Protein AF-A0A956VVX0-F1 (afdb_monomer_lite)

Secondary structure (DSSP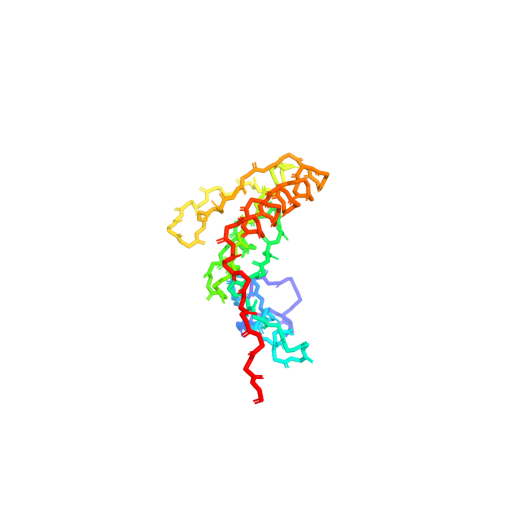, 8-state):
---SSGGG-S--TTSTT--HHHHHHHHHHT--GGG-EEEESSHHHHHHHHHHT-EEEEE-SS--------SSS--SEEESSHHHHHHHHHHHHHHHHTTS-------

Foldseek 3Di:
DPDPPPVPPDDDLCDFLRQVVVVVCCVVVVDDLLLAEQEEAELSSQLNSVVSNHQYEHAPQVPYPDCPDDPSSDHNYYHNDPVVVVVVSVVVCVVVVVVDDPPPDDD

pLDDT: mean 89.85, std 14.18, range [39.09, 98.62]

Radius of gyration: 16.4 Å; chains: 1; bounding box: 49×26×46 Å

Sequence (107 aa):
PEGDVAEFAIECDCRKPGDGMLRRAAADLGIDLSEAWMVGDILDDVEAGNRAGCRTILIDNDNETEWRLSTLRWPTVVVRNLESAARAIVDDIVTHSARRPRSRSVA

Structure (mmCIF, N/CA/C/O backbone):
data_AF-A0A956VVX0-F1
#
_entry.id   AF-A0A956VVX0-F1
#
loop_
_atom_site.group_PDB
_atom_site.id
_atom_site.type_symbol
_atom_site.label_atom_id
_atom_site.label_alt_id
_atom_site.label_comp_id
_atom_site.label_asym_id
_atom_site.label_entity_id
_atom_site.label_seq_id
_atom_site.pdbx_PDB_ins_code
_atom_site.Cartn_x
_atom_site.Cartn_y
_atom_site.Cartn_z
_atom_site.occupancy
_atom_site.B_iso_or_equiv
_atom_site.auth_seq_id
_atom_site.auth_comp_id
_atom_site.auth_asym_id
_atom_site.auth_atom_id
_atom_site.pdbx_PDB_model_num
ATOM 1 N N . PRO A 1 1 ? -0.177 -2.339 -20.042 1.00 67.38 1 PRO A N 1
ATOM 2 C CA . PRO A 1 1 ? 0.254 -2.451 -21.453 1.00 67.38 1 PRO A CA 1
ATOM 3 C C . PRO A 1 1 ? 1.756 -2.733 -21.650 1.00 67.38 1 PRO A C 1
ATOM 5 O O . PRO A 1 1 ? 2.103 -3.390 -22.614 1.00 67.38 1 PRO A O 1
ATOM 8 N N . GLU A 1 2 ? 2.654 -2.296 -20.762 1.00 77.06 2 GLU A N 1
ATOM 9 C CA . GLU A 1 2 ? 4.116 -2.437 -20.945 1.00 77.06 2 GLU A CA 1
ATOM 10 C C . GLU A 1 2 ? 4.670 -3.765 -20.380 1.00 77.06 2 GLU A C 1
ATOM 12 O O . GLU A 1 2 ? 5.579 -3.781 -19.560 1.00 77.06 2 GLU A O 1
ATOM 17 N N . GLY A 1 3 ? 4.055 -4.901 -20.724 1.00 80.31 3 GLY A N 1
ATOM 18 C CA . GLY A 1 3 ? 4.543 -6.226 -20.310 1.00 80.31 3 GLY A CA 1
ATOM 19 C C . GLY A 1 3 ? 5.427 -6.881 -21.373 1.00 80.31 3 GLY A C 1
ATOM 20 O O . GLY A 1 3 ? 5.192 -6.684 -22.560 1.00 80.31 3 GLY A O 1
ATOM 21 N N . ASP A 1 4 ? 6.379 -7.722 -20.961 1.00 87.88 4 ASP A N 1
ATOM 22 C CA . ASP A 1 4 ? 7.274 -8.435 -21.895 1.00 87.88 4 ASP A CA 1
ATOM 23 C C . ASP A 1 4 ? 6.559 -9.528 -22.706 1.00 87.88 4 ASP A C 1
ATOM 25 O O . ASP A 1 4 ? 6.957 -9.876 -23.817 1.00 87.88 4 ASP A O 1
ATOM 29 N N . VAL A 1 5 ? 5.481 -10.086 -22.150 1.00 90.50 5 VAL A N 1
ATOM 30 C CA . VAL A 1 5 ? 4.667 -11.109 -22.811 1.00 90.50 5 VAL A CA 1
ATOM 31 C C . VAL A 1 5 ? 3.524 -10.421 -23.548 1.00 90.50 5 VAL A C 1
ATOM 33 O O . VAL A 1 5 ? 2.564 -9.979 -22.918 1.00 90.50 5 VAL A O 1
ATOM 36 N N . ALA A 1 6 ? 3.621 -10.354 -24.879 1.00 87.62 6 ALA A N 1
ATOM 37 C CA . ALA A 1 6 ? 2.697 -9.609 -25.743 1.00 87.62 6 ALA A CA 1
ATOM 38 C C . ALA A 1 6 ? 1.210 -9.939 -25.506 1.00 87.62 6 ALA A C 1
ATOM 40 O O . ALA A 1 6 ? 0.369 -9.047 -25.540 1.00 87.62 6 ALA A O 1
ATOM 41 N N . GLU A 1 7 ? 0.888 -11.199 -25.204 1.00 89.69 7 GLU A N 1
ATOM 42 C CA . GLU A 1 7 ? -0.479 -11.641 -24.895 1.00 89.69 7 GLU A CA 1
ATOM 43 C C . GLU A 1 7 ? -1.068 -10.951 -23.649 1.00 89.69 7 GLU A C 1
ATOM 45 O O . GLU A 1 7 ? -2.263 -10.668 -23.599 1.00 89.69 7 GLU A O 1
ATOM 50 N N . PHE A 1 8 ? -0.231 -10.623 -22.661 1.00 85.06 8 PHE A N 1
ATOM 51 C CA . PHE A 1 8 ? -0.638 -9.963 -21.414 1.00 85.06 8 PHE A CA 1
ATOM 52 C C . PHE A 1 8 ? -0.306 -8.462 -21.393 1.00 85.06 8 PHE A C 1
ATOM 54 O O . PHE A 1 8 ? -0.620 -7.761 -20.427 1.00 85.06 8 PHE A O 1
ATOM 61 N N . ALA A 1 9 ? 0.301 -7.945 -22.462 1.00 86.94 9 ALA A N 1
ATOM 62 C CA . ALA A 1 9 ? 0.702 -6.553 -22.645 1.00 86.94 9 ALA A CA 1
ATOM 63 C C . ALA A 1 9 ? -0.473 -5.658 -23.090 1.00 86.94 9 ALA A C 1
ATOM 65 O O . ALA A 1 9 ? -0.329 -4.758 -23.912 1.00 86.94 9 ALA A O 1
ATOM 66 N N . ILE A 1 10 ? -1.659 -5.891 -22.533 1.00 88.56 10 ILE A N 1
ATOM 67 C CA . ILE A 1 10 ? -2.880 -5.159 -22.875 1.00 88.56 10 ILE A CA 1
ATOM 68 C C . ILE A 1 10 ? -3.157 -4.031 -21.878 1.00 88.56 10 ILE A C 1
ATOM 70 O O . ILE A 1 10 ? -2.604 -3.978 -20.770 1.00 88.56 10 ILE A O 1
ATOM 74 N N . GLU A 1 11 ? -3.995 -3.087 -22.288 1.00 85.94 11 GLU A N 1
ATOM 75 C CA . GLU A 1 11 ? -4.585 -2.111 -21.379 1.00 85.94 11 GLU A CA 1
ATOM 76 C C . GLU A 1 11 ? -5.741 -2.775 -20.621 1.00 85.94 11 GLU A C 1
ATOM 78 O O . GLU A 1 11 ? -6.587 -3.445 -21.211 1.00 85.94 11 GLU A O 1
ATOM 83 N N . CYS A 1 12 ? -5.723 -2.664 -19.296 1.00 87.88 12 CYS A N 1
ATOM 84 C CA . CYS A 1 12 ? -6.731 -3.251 -18.424 1.00 87.88 12 CYS A CA 1
ATOM 85 C C . CYS A 1 12 ? -6.826 -2.432 -17.143 1.00 87.88 12 CYS A C 1
ATOM 87 O O . CYS A 1 12 ? -5.809 -2.203 -16.487 1.00 87.88 12 CYS A O 1
ATOM 89 N N . ASP A 1 13 ? -8.048 -2.133 -16.709 1.00 88.62 13 ASP A N 1
ATOM 90 C CA . ASP A 1 13 ? -8.314 -1.460 -15.427 1.00 88.62 13 ASP A CA 1
ATOM 91 C C . ASP A 1 13 ? -7.919 -2.316 -14.213 1.00 88.62 13 ASP A C 1
ATOM 93 O O . ASP A 1 13 ? -7.896 -1.861 -13.072 1.00 88.62 13 ASP A O 1
ATOM 97 N N . CYS A 1 14 ? -7.631 -3.596 -14.450 1.00 86.50 14 CYS A N 1
ATOM 98 C CA . CYS A 1 14 ? -7.249 -4.568 -13.443 1.00 86.50 14 CYS A CA 1
ATOM 99 C C . CYS A 1 14 ? -5.805 -4.447 -12.959 1.00 86.50 14 CYS A C 1
ATOM 101 O O . CYS A 1 14 ? -5.490 -4.970 -11.890 1.00 86.50 14 CYS A O 1
ATOM 103 N N . ARG A 1 15 ? -4.919 -3.825 -13.739 1.00 90.75 15 ARG A N 1
ATOM 104 C CA . ARG A 1 15 ? -3.514 -3.677 -13.366 1.00 90.75 15 ARG A CA 1
ATOM 105 C C . ARG A 1 15 ? -3.297 -2.269 -12.838 1.00 90.75 15 ARG A C 1
ATOM 107 O O . ARG A 1 15 ? -3.738 -1.304 -13.456 1.00 90.75 15 ARG A O 1
ATOM 114 N N . LYS A 1 16 ? -2.582 -2.166 -11.717 1.00 93.75 16 LYS A N 1
ATOM 115 C CA . LYS A 1 16 ? -2.124 -0.883 -11.175 1.00 93.75 16 LYS A CA 1
ATOM 116 C C . LYS A 1 16 ? -1.449 -0.057 -12.289 1.00 93.75 16 LYS A C 1
ATOM 118 O O . LYS A 1 16 ? -0.750 -0.658 -13.111 1.00 93.75 16 LYS A O 1
ATOM 123 N N . PRO A 1 17 ? -1.687 1.263 -12.355 1.00 94.88 17 PRO A N 1
ATOM 124 C CA . PRO A 1 17 ? -2.381 2.091 -11.360 1.00 94.88 17 PRO A CA 1
ATOM 125 C C . PRO A 1 17 ? -3.925 2.026 -11.394 1.00 94.88 17 PRO A C 1
ATOM 127 O O . PRO A 1 17 ? -4.577 2.748 -10.644 1.00 94.88 17 PRO A O 1
ATOM 130 N N . GLY A 1 18 ? -4.535 1.183 -12.235 1.00 95.75 18 GLY A N 1
ATOM 131 C CA . GLY A 1 18 ? -5.978 0.923 -12.209 1.00 95.75 18 GLY A CA 1
ATOM 132 C C . GLY A 1 18 ? -6.445 0.241 -10.915 1.00 95.75 18 GLY A C 1
ATOM 133 O O . GLY A 1 18 ? -5.716 -0.542 -10.303 1.00 95.75 18 GLY A O 1
ATOM 134 N N . ASP A 1 19 ? -7.680 0.526 -10.501 1.00 97.50 19 ASP A N 1
ATOM 135 C CA . ASP A 1 19 ? -8.284 0.068 -9.243 1.00 97.50 19 ASP A CA 1
ATOM 136 C C . ASP A 1 19 ? -9.271 -1.104 -9.417 1.00 97.50 19 ASP A C 1
ATOM 138 O O . ASP A 1 19 ? -9.899 -1.559 -8.455 1.00 97.50 19 ASP A O 1
ATOM 142 N N . GLY A 1 20 ? -9.399 -1.650 -10.630 1.00 97.19 20 GLY A N 1
ATOM 143 C CA . GLY A 1 20 ? -10.389 -2.674 -10.962 1.00 97.19 20 GLY A CA 1
ATOM 144 C C . GLY A 1 20 ? -10.219 -3.987 -10.190 1.00 97.19 20 GLY A C 1
ATOM 145 O O . GLY A 1 20 ? -11.194 -4.707 -9.974 1.00 97.19 20 GLY A O 1
ATOM 146 N N . MET A 1 21 ? -9.005 -4.331 -9.742 1.00 96.69 21 MET A N 1
ATOM 147 C CA . MET A 1 21 ? -8.796 -5.471 -8.830 1.00 96.69 21 MET A CA 1
ATOM 148 C C . MET A 1 21 ? -9.310 -5.190 -7.412 1.00 96.69 21 MET A C 1
ATOM 150 O O . MET A 1 21 ? -9.932 -6.067 -6.819 1.00 96.69 21 MET A O 1
ATOM 154 N N . LEU A 1 22 ? -9.121 -3.973 -6.894 1.00 97.75 22 LEU A N 1
ATOM 155 C CA . LEU A 1 22 ? -9.593 -3.588 -5.559 1.00 97.75 22 LEU A 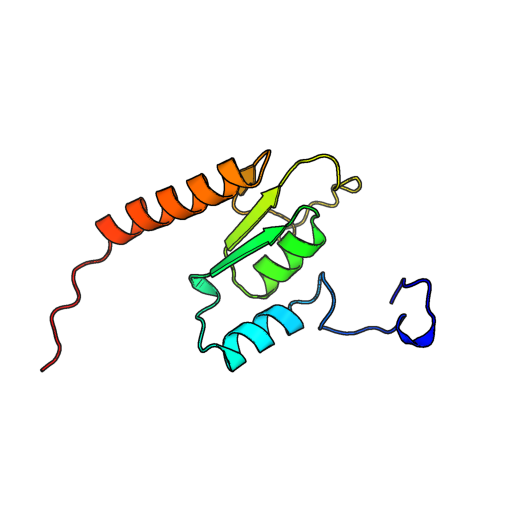CA 1
ATOM 156 C C . LEU A 1 22 ? -11.123 -3.542 -5.507 1.00 97.75 22 LEU A C 1
ATOM 158 O O . LEU A 1 22 ? -11.728 -4.084 -4.585 1.00 97.75 22 LEU A O 1
ATOM 162 N N . ARG A 1 23 ? -11.762 -2.976 -6.539 1.00 97.81 23 ARG A N 1
ATOM 163 C CA . ARG A 1 23 ? -13.231 -2.941 -6.651 1.00 97.81 23 ARG A CA 1
ATOM 164 C C . ARG A 1 23 ? -13.852 -4.332 -6.733 1.00 97.81 23 ARG A C 1
ATOM 166 O O . ARG A 1 23 ? -14.894 -4.564 -6.127 1.00 97.81 23 ARG A O 1
ATOM 173 N N . ARG A 1 24 ? -13.214 -5.259 -7.454 1.00 97.75 24 ARG A N 1
ATOM 174 C CA . ARG A 1 24 ? -13.662 -6.659 -7.510 1.00 97.75 24 ARG A CA 1
ATOM 175 C C . ARG A 1 24 ? -13.531 -7.344 -6.157 1.00 97.75 24 ARG A C 1
ATOM 177 O O . ARG A 1 24 ? -14.515 -7.892 -5.683 1.00 97.75 24 ARG A O 1
ATOM 184 N N . ALA A 1 25 ? -12.385 -7.209 -5.487 1.00 96.62 25 ALA A N 1
ATOM 185 C CA . ALA A 1 25 ? -12.210 -7.743 -4.137 1.00 96.62 25 ALA A CA 1
ATOM 186 C C . ALA A 1 25 ? -13.258 -7.189 -3.153 1.00 96.62 25 ALA A C 1
ATOM 188 O O . ALA A 1 25 ? -13.793 -7.936 -2.339 1.00 96.62 25 ALA A O 1
ATOM 189 N N . ALA A 1 26 ? -13.597 -5.901 -3.259 1.00 97.81 26 ALA A N 1
ATOM 190 C CA . ALA A 1 26 ? -14.644 -5.290 -2.449 1.00 97.81 26 ALA A CA 1
ATOM 191 C C . ALA A 1 26 ? -16.028 -5.903 -2.693 1.00 97.81 26 ALA A C 1
ATOM 193 O O . ALA A 1 26 ? -16.739 -6.196 -1.734 1.00 97.81 26 ALA A O 1
ATOM 194 N N . ALA A 1 27 ? -16.390 -6.132 -3.958 1.00 97.88 27 ALA A N 1
ATOM 195 C CA . ALA A 1 27 ? -17.651 -6.768 -4.324 1.00 97.88 27 ALA A CA 1
ATOM 196 C C . ALA A 1 27 ? -17.712 -8.235 -3.868 1.00 97.88 27 ALA A C 1
ATOM 198 O O . ALA A 1 27 ? -18.707 -8.648 -3.276 1.00 97.88 27 ALA A O 1
ATOM 199 N N . ASP A 1 28 ? -16.639 -8.995 -4.092 1.00 98.06 28 ASP A N 1
ATOM 200 C CA . ASP A 1 28 ? -16.578 -10.428 -3.789 1.00 98.06 28 ASP A CA 1
ATOM 201 C C . ASP A 1 28 ? -16.585 -10.705 -2.277 1.00 98.06 28 ASP A C 1
ATOM 203 O O . ASP A 1 28 ? -17.122 -11.718 -1.829 1.00 98.06 28 ASP A O 1
ATOM 207 N N . LEU A 1 29 ? -15.995 -9.806 -1.481 1.00 97.38 29 LEU A N 1
ATOM 208 C CA . LEU A 1 29 ? -15.824 -9.974 -0.034 1.00 97.38 29 LEU A CA 1
ATOM 209 C C . LEU A 1 29 ? -16.765 -9.099 0.808 1.00 97.38 29 LEU A C 1
ATOM 211 O O . LEU A 1 29 ? -16.753 -9.206 2.034 1.00 97.38 29 LEU A O 1
ATOM 215 N N . GLY A 1 30 ? -17.565 -8.228 0.185 1.00 96.94 30 GLY A N 1
ATOM 216 C CA . GLY A 1 30 ? -18.445 -7.288 0.889 1.00 96.94 30 GLY A CA 1
ATOM 217 C C . GLY A 1 30 ? -17.686 -6.249 1.726 1.00 96.94 30 GLY A C 1
ATOM 218 O O . GLY A 1 30 ? -18.118 -5.918 2.829 1.00 96.94 30 GLY A O 1
ATOM 219 N N . ILE A 1 31 ? -16.540 -5.768 1.233 1.00 95.88 31 ILE A N 1
ATOM 220 C CA . ILE A 1 31 ? -15.663 -4.822 1.943 1.00 95.88 31 ILE A CA 1
ATOM 221 C C . ILE A 1 31 ? -16.019 -3.380 1.569 1.00 95.88 31 ILE A C 1
ATOM 223 O O . ILE A 1 31 ? -16.154 -3.049 0.392 1.00 95.88 31 ILE A O 1
ATOM 227 N N . ASP A 1 32 ? -16.086 -2.498 2.566 1.00 96.69 32 ASP A N 1
ATOM 228 C CA . ASP A 1 32 ? -16.080 -1.051 2.348 1.00 96.69 32 ASP A CA 1
ATOM 229 C C . ASP A 1 32 ? -14.638 -0.562 2.137 1.00 96.69 32 ASP A C 1
ATOM 231 O O . ASP A 1 32 ? -13.827 -0.558 3.066 1.00 96.69 32 ASP A O 1
ATOM 235 N N . LEU A 1 33 ? -14.309 -0.162 0.905 1.00 97.25 33 LEU A N 1
ATOM 236 C CA . LEU A 1 33 ? -12.968 0.309 0.548 1.00 97.25 33 LEU A CA 1
ATOM 237 C C . LEU A 1 33 ? -12.576 1.600 1.278 1.00 97.25 33 LEU A C 1
ATOM 239 O O . LEU A 1 33 ? -11.388 1.807 1.501 1.00 97.25 33 LEU A O 1
ATOM 243 N N . SER A 1 34 ? -13.539 2.426 1.707 1.00 95.56 34 SER A N 1
ATOM 244 C CA . SER A 1 34 ? -13.246 3.657 2.457 1.00 95.56 34 SER A CA 1
ATOM 245 C C . SER A 1 34 ? -12.651 3.381 3.841 1.00 95.56 34 SER A C 1
ATOM 247 O O . SER A 1 34 ? -11.848 4.165 4.349 1.00 95.56 34 SER A O 1
ATOM 249 N N . GLU A 1 35 ? -12.956 2.214 4.412 1.00 94.50 35 GLU A N 1
ATOM 250 C CA . GLU A 1 35 ? -12.387 1.748 5.677 1.00 94.50 35 GLU A CA 1
ATOM 251 C C . GLU A 1 35 ? -11.147 0.855 5.453 1.00 94.50 35 GLU A C 1
ATOM 253 O O . GLU A 1 35 ? -10.475 0.476 6.417 1.00 94.50 35 GLU A O 1
ATOM 258 N N . ALA A 1 36 ? -10.796 0.540 4.200 1.00 96.50 36 ALA A N 1
ATOM 259 C CA . ALA A 1 36 ? -9.684 -0.337 3.846 1.00 96.50 36 ALA A CA 1
ATOM 260 C C . ALA A 1 36 ? -8.348 0.410 3.675 1.00 96.50 36 ALA A C 1
ATOM 262 O O . ALA A 1 36 ? -8.282 1.631 3.503 1.00 96.50 36 ALA A O 1
ATOM 263 N N . TRP A 1 37 ? -7.264 -0.369 3.704 1.00 98.06 37 TRP A N 1
ATOM 264 C CA . TRP A 1 37 ? -5.902 0.090 3.449 1.00 98.06 37 TRP A CA 1
ATOM 265 C C . TRP A 1 37 ? -5.321 -0.628 2.232 1.00 98.06 37 TRP A C 1
ATOM 267 O O . TRP A 1 37 ? -5.342 -1.856 2.160 1.00 98.06 37 TRP A O 1
ATOM 277 N N . MET A 1 38 ? -4.760 0.140 1.304 1.00 98.25 38 MET A N 1
ATOM 278 C CA . MET A 1 38 ? -3.881 -0.348 0.250 1.00 98.25 38 MET A CA 1
ATOM 279 C C . MET A 1 38 ? -2.435 -0.176 0.713 1.00 98.25 38 MET A C 1
ATOM 281 O O . MET A 1 38 ? -2.000 0.939 0.999 1.00 98.25 38 MET A O 1
ATOM 285 N N . VAL A 1 39 ? -1.695 -1.278 0.801 1.00 98.44 39 VAL A N 1
ATOM 286 C CA . VAL A 1 39 ? -0.280 -1.284 1.189 1.00 98.44 39 VAL A CA 1
ATOM 287 C C . VAL A 1 39 ? 0.530 -1.736 -0.015 1.00 98.44 39 VAL A C 1
ATOM 289 O O . VAL A 1 39 ? 0.266 -2.806 -0.559 1.00 98.44 39 VAL A O 1
ATOM 292 N N . GLY A 1 40 ? 1.509 -0.935 -0.416 1.00 97.88 40 GLY A N 1
ATOM 293 C CA . GLY A 1 40 ? 2.400 -1.258 -1.523 1.00 97.88 40 GLY A CA 1
ATOM 294 C C . GLY A 1 40 ? 3.737 -0.547 -1.403 1.00 97.88 40 GLY A C 1
ATOM 295 O O . GLY A 1 40 ? 3.959 0.235 -0.482 1.00 97.88 40 GLY A O 1
ATOM 296 N N . ASP A 1 41 ? 4.636 -0.853 -2.318 1.00 97.69 41 ASP A N 1
ATOM 297 C CA . ASP A 1 41 ? 6.034 -0.421 -2.330 1.00 97.69 41 ASP A CA 1
ATOM 298 C C . ASP A 1 41 ? 6.370 0.498 -3.513 1.00 97.69 41 ASP A C 1
ATOM 300 O O . ASP A 1 41 ? 7.467 1.045 -3.566 1.00 97.69 41 ASP A O 1
ATOM 304 N N . ILE A 1 42 ? 5.412 0.720 -4.418 1.00 9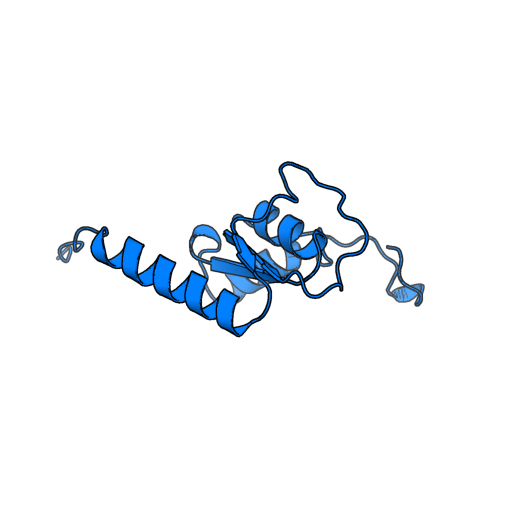7.50 42 ILE A N 1
ATOM 305 C CA . ILE A 1 42 ? 5.516 1.670 -5.530 1.00 97.50 42 ILE A CA 1
ATOM 306 C C . ILE A 1 42 ? 4.299 2.608 -5.590 1.00 97.50 42 ILE A C 1
ATOM 308 O O . ILE A 1 42 ? 3.210 2.311 -5.095 1.00 97.50 42 ILE A O 1
ATOM 312 N N . LEU A 1 43 ? 4.451 3.762 -6.234 1.00 97.75 43 LEU A N 1
ATOM 313 C CA . LEU A 1 43 ? 3.429 4.798 -6.380 1.00 97.75 43 LEU A CA 1
ATOM 314 C C . LEU A 1 43 ? 2.220 4.334 -7.199 1.00 97.75 43 LEU A C 1
ATOM 316 O O . LEU A 1 43 ? 1.138 4.897 -7.045 1.00 97.75 43 LEU A O 1
ATOM 320 N N . ASP A 1 44 ? 2.364 3.301 -8.028 1.00 96.81 44 ASP A N 1
ATOM 321 C CA . ASP A 1 44 ? 1.237 2.680 -8.731 1.00 96.81 44 ASP A CA 1
ATOM 322 C C . ASP A 1 44 ? 0.265 1.986 -7.757 1.00 96.81 44 ASP A C 1
ATOM 324 O O . ASP A 1 44 ? -0.944 1.987 -7.999 1.00 96.81 44 ASP A O 1
ATOM 328 N N . ASP A 1 45 ? 0.752 1.437 -6.634 1.00 97.75 45 ASP A N 1
ATOM 329 C CA . ASP A 1 45 ? -0.104 0.927 -5.550 1.00 97.75 45 ASP A CA 1
ATOM 330 C C . ASP A 1 45 ? -0.869 2.048 -4.865 1.00 97.75 45 ASP A C 1
ATOM 332 O O . ASP A 1 45 ? -2.070 1.928 -4.618 1.00 97.75 45 ASP A O 1
ATOM 336 N N . VAL A 1 46 ? -0.170 3.146 -4.581 1.00 98.38 46 VAL A N 1
ATOM 337 C CA . VAL A 1 46 ? -0.759 4.335 -3.966 1.00 98.38 46 VAL A CA 1
ATOM 338 C C . VAL A 1 46 ? -1.854 4.898 -4.866 1.00 98.38 46 VAL A C 1
ATOM 340 O O . VAL A 1 46 ? -2.957 5.174 -4.401 1.00 98.38 46 VAL A O 1
ATOM 343 N N . GLU A 1 47 ? -1.590 5.003 -6.167 1.00 98.06 47 GLU A N 1
ATOM 344 C CA . GLU A 1 47 ? -2.572 5.477 -7.135 1.00 98.06 47 GLU A CA 1
ATOM 345 C C . GLU A 1 47 ? -3.791 4.560 -7.232 1.00 98.06 47 GLU A C 1
ATOM 347 O O . GLU A 1 47 ? -4.921 5.053 -7.180 1.00 98.06 47 GLU A O 1
ATOM 352 N N . ALA A 1 48 ? -3.586 3.244 -7.302 1.00 98.25 48 ALA A N 1
ATOM 353 C CA . ALA A 1 48 ? -4.686 2.286 -7.317 1.00 98.25 48 ALA A CA 1
ATOM 354 C C . ALA A 1 48 ? -5.541 2.386 -6.042 1.00 98.25 48 ALA A C 1
ATOM 356 O O . ALA A 1 48 ? -6.770 2.439 -6.122 1.00 98.25 48 ALA A O 1
ATOM 357 N N . GLY A 1 49 ? -4.905 2.473 -4.869 1.00 98.19 49 GLY A N 1
ATOM 358 C CA . GLY A 1 49 ? -5.593 2.637 -3.589 1.00 98.19 49 GLY A CA 1
ATOM 359 C C . GLY A 1 49 ? -6.390 3.938 -3.508 1.00 98.19 49 GLY A C 1
ATOM 360 O O . GLY A 1 49 ? -7.570 3.916 -3.166 1.00 98.19 49 GLY A O 1
ATOM 361 N N . ASN A 1 50 ? -5.790 5.063 -3.897 1.00 98.31 50 ASN A N 1
ATOM 362 C CA . ASN A 1 50 ? -6.460 6.362 -3.879 1.00 98.31 50 ASN A CA 1
ATOM 363 C C . ASN A 1 50 ? -7.635 6.421 -4.876 1.00 98.31 50 ASN A C 1
ATOM 365 O O . ASN A 1 50 ? -8.688 6.962 -4.543 1.00 98.31 50 ASN A O 1
ATOM 369 N N . ARG A 1 51 ? -7.510 5.820 -6.071 1.00 98.12 51 ARG A N 1
ATOM 370 C CA . ARG A 1 51 ? -8.618 5.687 -7.043 1.00 98.12 51 ARG A CA 1
ATOM 371 C C . ARG A 1 51 ? -9.765 4.824 -6.505 1.00 98.12 51 ARG A C 1
ATOM 373 O O . ARG A 1 51 ? -10.932 5.167 -6.702 1.00 98.12 51 ARG A O 1
ATOM 380 N N . ALA A 1 52 ? -9.435 3.751 -5.785 1.00 97.81 52 ALA A N 1
ATOM 381 C CA . ALA A 1 52 ? -10.404 2.885 -5.113 1.00 97.81 52 ALA A CA 1
ATOM 382 C C . ALA A 1 52 ? -11.125 3.572 -3.939 1.00 97.81 52 ALA A C 1
ATOM 384 O O . ALA A 1 52 ? -12.205 3.124 -3.552 1.00 97.81 52 ALA A O 1
ATOM 385 N N . GLY A 1 53 ? -10.552 4.648 -3.390 1.00 97.62 53 GLY A N 1
ATOM 386 C CA . GLY A 1 53 ? -11.031 5.311 -2.176 1.00 97.62 53 GLY A CA 1
ATOM 387 C C . GLY A 1 53 ? -10.466 4.720 -0.881 1.00 97.62 53 GLY A C 1
ATOM 388 O O . GLY A 1 53 ? -10.977 5.032 0.189 1.00 97.62 53 GLY A O 1
ATOM 389 N N . CYS A 1 54 ? -9.428 3.886 -0.970 1.00 97.88 54 CYS A N 1
ATOM 390 C CA . CYS A 1 54 ? -8.713 3.359 0.187 1.00 97.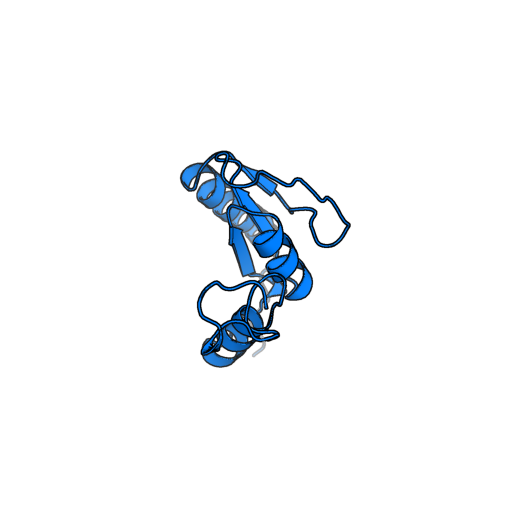88 54 CYS A CA 1
ATOM 391 C C . CYS A 1 54 ? -7.807 4.420 0.814 1.00 97.88 54 CYS A C 1
ATOM 393 O O . CYS A 1 54 ? -7.326 5.339 0.148 1.00 97.88 54 CYS A O 1
ATOM 395 N N . ARG A 1 55 ? -7.445 4.198 2.077 1.00 97.94 55 ARG A N 1
ATOM 396 C CA . ARG A 1 55 ? -6.224 4.785 2.643 1.00 97.94 55 ARG A CA 1
ATOM 397 C C . ARG A 1 55 ? -5.005 4.053 2.095 1.00 97.94 55 ARG A C 1
ATOM 399 O O . ARG A 1 55 ? -5.090 2.877 1.745 1.00 97.94 55 ARG A O 1
ATOM 406 N N . THR A 1 56 ? -3.866 4.727 2.020 1.00 98.44 56 THR A N 1
ATOM 407 C CA . THR A 1 56 ? -2.681 4.218 1.313 1.00 98.44 56 THR A CA 1
ATOM 408 C C . THR A 1 56 ? -1.426 4.268 2.175 1.00 98.44 56 THR A C 1
ATOM 410 O O . THR A 1 56 ? -1.124 5.287 2.797 1.00 98.44 56 THR A O 1
ATOM 413 N N . ILE A 1 57 ? -0.670 3.171 2.190 1.00 98.62 57 ILE A N 1
ATOM 414 C CA . ILE A 1 57 ? 0.667 3.097 2.786 1.00 98.62 57 ILE A CA 1
ATOM 415 C C . ILE A 1 57 ? 1.671 2.788 1.683 1.00 98.62 57 ILE A C 1
ATOM 417 O O . ILE A 1 57 ? 1.537 1.771 1.002 1.00 98.62 57 ILE A O 1
ATOM 421 N N . LEU A 1 58 ? 2.688 3.642 1.562 1.00 98.50 58 LEU A N 1
ATOM 422 C CA . LEU A 1 58 ? 3.881 3.364 0.769 1.00 98.50 58 LEU A CA 1
ATOM 423 C C . LEU A 1 58 ? 4.986 2.823 1.682 1.00 98.50 58 LEU A C 1
ATOM 425 O O . LEU A 1 58 ? 5.358 3.469 2.667 1.00 98.50 58 LEU A O 1
ATOM 429 N N . ILE A 1 59 ? 5.518 1.652 1.351 1.00 98.44 59 ILE A N 1
ATOM 430 C CA . ILE A 1 59 ? 6.707 1.085 1.979 1.00 98.44 59 ILE A CA 1
ATOM 431 C C . ILE A 1 59 ? 7.927 1.545 1.178 1.00 98.44 59 ILE A C 1
ATOM 433 O O . ILE A 1 59 ? 8.209 1.014 0.113 1.00 98.44 59 ILE A O 1
ATOM 437 N N . ASP A 1 60 ? 8.654 2.524 1.708 1.00 97.00 60 ASP A N 1
ATOM 438 C CA . ASP A 1 60 ? 9.895 3.045 1.134 1.00 97.00 60 ASP A CA 1
ATOM 439 C C . ASP A 1 60 ? 11.077 2.121 1.482 1.00 97.00 60 ASP A C 1
ATOM 441 O O . ASP A 1 60 ? 11.798 2.328 2.471 1.00 97.00 60 ASP A O 1
ATOM 445 N N . ASN A 1 61 ? 11.200 1.052 0.690 1.00 95.06 61 ASN A N 1
ATOM 446 C CA . ASN A 1 61 ? 12.219 -0.001 0.760 1.00 95.06 61 ASN A CA 1
ATOM 447 C C . ASN A 1 61 ? 13.113 -0.052 -0.499 1.00 95.06 61 ASN A C 1
ATOM 449 O O . ASN A 1 61 ? 13.609 -1.124 -0.841 1.00 95.06 61 ASN A O 1
ATOM 453 N N . ASP A 1 62 ? 13.280 1.084 -1.184 1.00 93.44 62 ASP A N 1
ATOM 454 C CA . ASP A 1 62 ? 14.060 1.255 -2.422 1.00 93.44 62 ASP A CA 1
ATOM 455 C C . ASP A 1 62 ? 13.476 0.598 -3.694 1.00 93.44 62 ASP A C 1
ATOM 457 O O . ASP A 1 62 ? 14.093 0.681 -4.758 1.00 93.44 62 ASP A O 1
ATOM 461 N N . ASN A 1 63 ? 12.280 -0.005 -3.636 1.00 93.00 63 ASN A N 1
ATOM 462 C CA . ASN A 1 63 ? 11.608 -0.528 -4.836 1.00 93.00 63 ASN A CA 1
ATOM 463 C C . ASN A 1 63 ? 11.011 0.579 -5.720 1.00 93.00 63 ASN A C 1
ATOM 465 O O . ASN A 1 63 ? 10.938 0.417 -6.938 1.00 93.00 63 ASN A O 1
ATOM 469 N N . GLU A 1 64 ? 10.603 1.707 -5.131 1.00 93.88 64 GLU A N 1
ATOM 470 C CA . GLU A 1 64 ? 10.178 2.883 -5.888 1.00 93.88 64 GLU A CA 1
ATOM 471 C C . GLU A 1 64 ? 11.386 3.702 -6.351 1.00 93.88 64 GLU A C 1
ATOM 473 O O . GLU A 1 64 ? 12.056 4.382 -5.568 1.00 93.88 64 GLU A O 1
ATOM 478 N N . THR A 1 65 ? 11.637 3.678 -7.656 1.00 89.00 65 THR A N 1
ATOM 479 C CA . THR A 1 65 ? 12.749 4.400 -8.286 1.00 89.00 65 THR A CA 1
ATOM 480 C C . THR A 1 65 ? 12.299 5.648 -9.044 1.00 89.00 65 THR A C 1
ATOM 482 O O . THR A 1 65 ? 13.119 6.505 -9.371 1.00 89.00 65 THR A O 1
ATOM 485 N N . GLU A 1 66 ? 11.002 5.784 -9.315 1.00 90.12 66 GLU A N 1
ATOM 486 C CA . GLU A 1 66 ? 10.3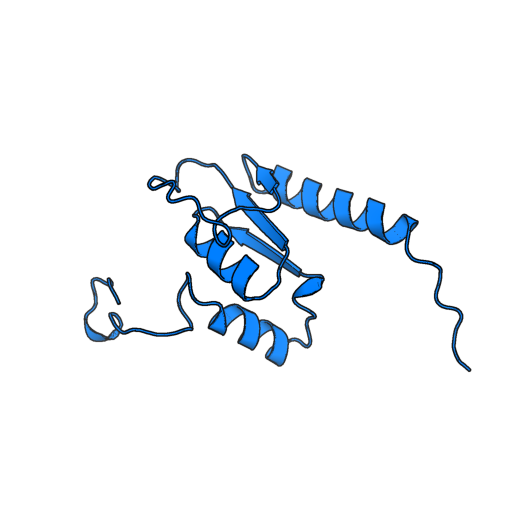94 6.854 -10.094 1.00 90.12 66 GLU A CA 1
ATOM 487 C C . GLU A 1 66 ? 9.320 7.600 -9.290 1.00 90.12 66 GLU A C 1
ATOM 489 O O . GLU A 1 66 ? 8.113 7.396 -9.424 1.00 90.12 66 GLU A O 1
ATOM 494 N N . TRP A 1 67 ? 9.772 8.578 -8.502 1.00 90.75 67 TRP A N 1
ATOM 495 C CA . TRP A 1 67 ? 8.947 9.403 -7.612 1.00 90.75 67 TRP A CA 1
ATOM 496 C C . TRP A 1 67 ? 8.078 10.440 -8.350 1.00 90.75 67 TRP A C 1
ATOM 498 O O . TRP A 1 67 ? 8.188 11.653 -8.152 1.00 90.75 67 TRP A O 1
ATOM 508 N N . ARG A 1 68 ? 7.186 9.969 -9.225 1.00 92.88 68 ARG A N 1
ATOM 509 C CA . ARG A 1 68 ? 6.235 10.776 -10.000 1.00 92.88 68 ARG A CA 1
ATOM 510 C C . ARG A 1 68 ? 5.055 11.203 -9.125 1.00 92.88 68 ARG A C 1
ATOM 512 O O . ARG A 1 68 ? 3.958 10.670 -9.243 1.00 92.88 68 ARG A O 1
ATOM 519 N N . LEU A 1 69 ? 5.269 12.146 -8.213 1.00 91.50 69 LEU A N 1
ATOM 520 C CA . LEU A 1 69 ? 4.228 12.579 -7.279 1.00 91.50 69 L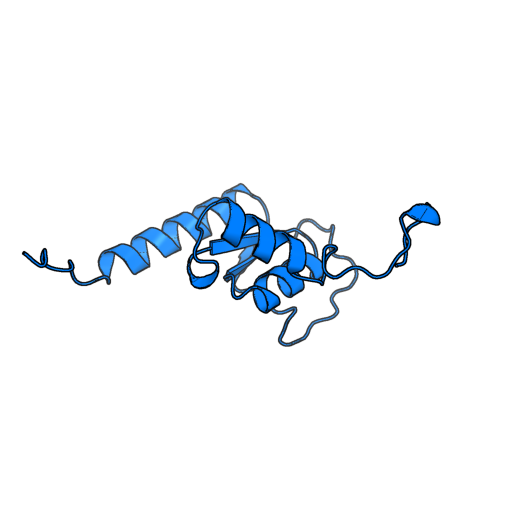EU A CA 1
ATOM 521 C C . LEU A 1 69 ? 3.080 13.323 -7.982 1.00 91.50 69 LEU A C 1
ATOM 523 O O . LEU A 1 69 ? 3.282 14.183 -8.837 1.00 91.50 69 LEU A O 1
ATOM 527 N N . SER A 1 70 ? 1.857 13.001 -7.572 1.00 94.19 70 SER A N 1
ATOM 528 C CA . SER A 1 70 ? 0.610 13.647 -7.982 1.00 94.19 70 SER A CA 1
ATOM 529 C C . SER A 1 70 ? -0.394 13.560 -6.833 1.00 94.19 70 SER A C 1
ATOM 531 O O . SER A 1 70 ? -0.148 12.865 -5.847 1.00 94.19 70 SER A O 1
ATOM 533 N N . THR A 1 71 ? -1.547 14.217 -6.954 1.00 94.38 71 THR A N 1
ATOM 534 C CA . THR A 1 71 ? -2.623 14.090 -5.957 1.00 94.38 71 THR A CA 1
ATOM 535 C C . THR A 1 71 ? -3.077 12.642 -5.768 1.00 94.38 71 THR A C 1
ATOM 537 O O . THR A 1 71 ? -3.367 12.246 -4.646 1.00 94.38 71 THR A O 1
ATOM 540 N N . LEU A 1 72 ? -3.089 11.835 -6.835 1.00 96.38 72 LEU A N 1
ATOM 541 C CA . LEU A 1 72 ? -3.429 10.412 -6.758 1.00 96.38 72 LEU A CA 1
ATOM 542 C C . LEU A 1 72 ? -2.253 9.535 -6.318 1.00 96.38 72 LEU A C 1
ATOM 544 O O . LEU A 1 72 ? -2.483 8.442 -5.826 1.00 96.38 72 LEU A O 1
ATOM 548 N N . ARG A 1 73 ? -1.007 9.995 -6.443 1.00 97.38 73 ARG A N 1
ATOM 549 C CA . ARG A 1 73 ? 0.193 9.259 -6.004 1.00 97.38 73 ARG A CA 1
ATOM 550 C C . ARG A 1 73 ? 0.695 9.689 -4.628 1.00 97.38 73 ARG A C 1
ATOM 552 O O . ARG A 1 73 ? 1.765 9.267 -4.211 1.00 97.38 73 ARG A O 1
ATOM 559 N N . TRP A 1 74 ? -0.054 10.529 -3.917 1.00 96.50 74 TRP A N 1
ATOM 560 C CA . TRP A 1 74 ? 0.299 10.927 -2.561 1.00 96.50 74 TRP A CA 1
ATOM 561 C C . TRP A 1 74 ? -0.211 9.886 -1.553 1.00 96.50 74 TRP A C 1
ATOM 563 O O . TRP A 1 74 ? -1.426 9.682 -1.465 1.00 96.50 74 TRP A O 1
ATOM 573 N N . PRO A 1 75 ? 0.673 9.205 -0.802 1.00 97.25 75 PRO A N 1
ATOM 574 C CA . PRO A 1 75 ? 0.246 8.211 0.170 1.00 97.25 75 PRO A CA 1
ATOM 575 C C . PRO A 1 75 ? -0.321 8.870 1.429 1.00 97.25 75 PRO A C 1
ATOM 577 O O . PRO A 1 75 ? 0.070 9.975 1.807 1.00 97.25 75 PRO A O 1
ATOM 580 N N . THR A 1 76 ? -1.210 8.162 2.124 1.00 97.31 76 THR A N 1
ATOM 581 C CA . THR A 1 76 ? -1.670 8.583 3.457 1.00 97.31 76 THR A CA 1
ATOM 582 C C . THR A 1 76 ? -0.517 8.534 4.462 1.00 97.31 76 THR A C 1
ATOM 584 O O . THR A 1 76 ? -0.361 9.450 5.267 1.00 97.31 76 THR A O 1
ATOM 587 N N . VAL A 1 77 ? 0.308 7.482 4.404 1.00 97.44 77 VAL A N 1
ATOM 588 C CA . VAL A 1 77 ? 1.484 7.293 5.266 1.00 97.44 77 VAL A CA 1
ATOM 589 C C . VAL A 1 77 ? 2.634 6.677 4.464 1.00 97.44 77 VAL A C 1
ATOM 591 O O . VAL A 1 77 ? 2.415 5.829 3.601 1.00 97.44 77 VAL A O 1
ATOM 594 N N . VAL A 1 78 ? 3.871 7.070 4.778 1.00 97.81 78 VAL A N 1
ATOM 595 C CA . VAL A 1 78 ? 5.093 6.420 4.279 1.00 97.81 78 VAL A CA 1
ATOM 596 C C . VAL A 1 78 ? 5.803 5.738 5.442 1.00 97.81 78 VAL A C 1
ATOM 598 O O . VAL A 1 78 ? 5.986 6.341 6.500 1.00 97.81 78 VAL A O 1
ATOM 601 N N . VAL A 1 79 ? 6.206 4.484 5.258 1.00 98.25 79 VAL A N 1
ATOM 602 C CA . VAL A 1 79 ? 6.905 3.675 6.268 1.00 98.25 79 VAL A CA 1
ATOM 603 C C . VAL A 1 79 ? 8.097 2.948 5.653 1.00 98.25 79 VAL A C 1
ATOM 605 O O . VAL A 1 79 ? 8.209 2.857 4.440 1.00 98.25 79 VAL A O 1
ATOM 608 N N . ARG A 1 80 ? 8.991 2.394 6.480 1.00 97.25 80 ARG A N 1
ATOM 609 C CA . ARG A 1 80 ? 10.193 1.677 6.006 1.00 97.25 80 ARG A CA 1
ATOM 610 C C . ARG A 1 80 ? 10.014 0.172 5.826 1.00 97.25 80 ARG A C 1
ATOM 612 O O . ARG A 1 80 ? 10.859 -0.476 5.222 1.00 97.25 80 ARG A O 1
ATOM 619 N N . ASN A 1 81 ? 8.978 -0.416 6.419 1.00 97.94 81 ASN A N 1
ATOM 620 C CA . ASN A 1 81 ? 8.778 -1.864 6.428 1.00 97.94 81 ASN A CA 1
ATOM 621 C C . ASN A 1 81 ? 7.334 -2.240 6.791 1.00 97.94 81 ASN A C 1
ATOM 623 O O . ASN A 1 81 ? 6.554 -1.413 7.270 1.00 97.94 81 ASN A O 1
ATOM 627 N N . LEU A 1 82 ? 7.008 -3.521 6.601 1.00 97.88 82 LEU A N 1
ATOM 628 C CA . LEU A 1 82 ? 5.693 -4.085 6.913 1.00 97.88 82 LEU A CA 1
ATOM 629 C C . LEU A 1 82 ? 5.322 -3.993 8.397 1.00 97.88 82 LEU A C 1
ATOM 631 O O . LEU A 1 82 ? 4.153 -3.793 8.708 1.00 97.88 82 LEU A O 1
ATOM 635 N N . GLU A 1 83 ? 6.286 -4.105 9.317 1.00 98.25 83 GLU A N 1
ATOM 636 C CA . GLU A 1 83 ? 5.999 -3.975 10.753 1.00 98.25 83 GLU A CA 1
ATOM 637 C C . GLU A 1 83 ? 5.450 -2.578 11.068 1.00 98.25 83 GLU A C 1
ATOM 639 O O . GLU A 1 83 ? 4.443 -2.425 11.759 1.00 98.25 83 GLU A O 1
ATOM 644 N N . SER A 1 84 ? 6.085 -1.553 10.505 1.00 98.00 84 SER A N 1
ATOM 645 C CA . SER A 1 84 ? 5.679 -0.160 10.672 1.00 98.00 84 SER A CA 1
ATOM 646 C C . SER A 1 84 ? 4.346 0.124 9.971 1.00 98.00 84 SER A C 1
ATOM 648 O O . SER A 1 84 ? 3.529 0.864 10.513 1.00 98.00 84 SER A O 1
ATOM 650 N N . ALA A 1 85 ? 4.085 -0.509 8.818 1.00 98.12 85 ALA A N 1
ATOM 651 C CA . ALA A 1 85 ? 2.778 -0.457 8.154 1.00 98.12 85 ALA A CA 1
ATOM 652 C C . ALA A 1 85 ? 1.669 -1.031 9.053 1.00 98.12 85 ALA A C 1
ATOM 654 O O . ALA A 1 85 ? 0.641 -0.392 9.265 1.00 98.12 85 ALA A O 1
ATOM 655 N N . ALA A 1 86 ? 1.897 -2.214 9.630 1.00 98.06 86 ALA A N 1
ATOM 656 C CA . ALA A 1 86 ? 0.937 -2.865 10.515 1.00 98.06 86 ALA A CA 1
ATOM 657 C C . ALA A 1 86 ? 0.656 -2.027 11.771 1.00 98.06 86 ALA A C 1
ATOM 659 O O . ALA A 1 86 ? -0.503 -1.858 12.145 1.00 98.06 86 ALA A O 1
ATOM 660 N N . ARG A 1 87 ? 1.698 -1.451 12.389 1.00 97.81 87 ARG A N 1
ATOM 661 C CA . ARG A 1 87 ? 1.547 -0.535 13.532 1.00 97.81 87 ARG A CA 1
ATOM 662 C C . ARG A 1 87 ? 0.689 0.678 13.174 1.00 97.81 87 ARG A C 1
ATOM 664 O O . ARG A 1 87 ? -0.252 0.967 13.902 1.00 97.81 87 ARG A O 1
ATOM 671 N N . ALA A 1 88 ? 0.940 1.318 12.029 1.00 96.38 88 ALA A N 1
ATOM 672 C CA . ALA A 1 88 ? 0.149 2.465 11.578 1.00 96.38 88 ALA A CA 1
ATOM 673 C C . ALA A 1 88 ? -1.344 2.123 11.417 1.00 96.38 88 ALA A C 1
ATOM 675 O O . ALA A 1 88 ? -2.201 2.898 11.839 1.00 96.38 88 ALA A O 1
ATOM 676 N N . ILE A 1 89 ? -1.660 0.945 10.867 1.00 96.62 89 ILE A N 1
ATOM 677 C CA . ILE A 1 89 ? -3.045 0.469 10.728 1.00 96.62 89 ILE A CA 1
ATOM 678 C C . ILE A 1 89 ? -3.686 0.240 12.104 1.00 96.62 89 ILE A C 1
ATOM 680 O O . ILE A 1 89 ? -4.819 0.657 12.337 1.00 96.62 89 ILE A O 1
ATOM 684 N N . VAL A 1 90 ? -2.975 -0.407 13.031 1.00 96.12 90 VAL A N 1
ATOM 685 C CA . VAL A 1 90 ? -3.489 -0.676 14.383 1.00 96.12 90 VAL A CA 1
ATOM 686 C C . VAL A 1 90 ? -3.724 0.624 15.157 1.00 96.12 90 VAL A C 1
ATOM 688 O O . VAL A 1 90 ? -4.791 0.794 15.749 1.00 96.12 90 VAL A O 1
ATOM 691 N N . ASP A 1 91 ? -2.772 1.555 15.121 1.00 93.75 91 ASP A N 1
ATOM 692 C CA . ASP A 1 91 ? -2.864 2.842 15.819 1.00 93.75 91 ASP A CA 1
ATOM 693 C C . ASP A 1 91 ? -4.027 3.694 15.287 1.00 93.75 91 ASP A C 1
ATOM 695 O O . ASP A 1 91 ? -4.770 4.313 16.061 1.00 93.75 91 ASP A O 1
ATOM 699 N N . ASP A 1 92 ? -4.236 3.682 13.969 1.00 91.50 92 ASP A N 1
ATOM 700 C CA . ASP A 1 92 ? -5.380 4.324 13.332 1.00 91.50 92 ASP A CA 1
ATOM 701 C C . ASP A 1 92 ? -6.713 3.726 13.818 1.00 91.50 92 ASP A C 1
ATOM 703 O O . ASP A 1 92 ? -7.605 4.472 14.242 1.00 91.50 92 ASP A O 1
ATOM 707 N N . ILE A 1 93 ? -6.835 2.394 13.836 1.00 87.19 93 ILE A N 1
ATOM 708 C CA . ILE A 1 93 ? -8.048 1.698 14.289 1.00 87.19 93 ILE A CA 1
ATOM 709 C C . ILE A 1 93 ? -8.351 2.033 15.750 1.00 87.19 93 ILE A C 1
ATOM 711 O O . ILE A 1 93 ? -9.506 2.306 16.093 1.00 87.19 93 ILE A O 1
ATOM 715 N N . VAL A 1 94 ? -7.338 2.035 16.621 1.00 84.50 94 VAL A N 1
ATOM 716 C CA . VAL A 1 94 ? -7.496 2.368 18.046 1.00 84.50 94 VAL A CA 1
ATOM 717 C C . VAL A 1 94 ? -7.988 3.808 18.208 1.00 84.50 94 VAL A C 1
ATOM 719 O O . VAL A 1 94 ? -8.940 4.063 18.953 1.00 84.50 94 VAL A O 1
ATOM 722 N N . THR A 1 95 ? -7.398 4.742 17.462 1.00 82.62 95 THR A N 1
ATOM 723 C CA . THR A 1 95 ? -7.743 6.169 17.518 1.00 82.62 95 THR A CA 1
ATOM 724 C C . THR A 1 95 ? -9.178 6.437 17.050 1.00 82.62 95 THR A C 1
ATOM 726 O O . THR A 1 95 ? -9.905 7.213 17.679 1.00 82.62 95 THR A O 1
ATOM 729 N N . HIS A 1 96 ? -9.624 5.774 15.980 1.00 73.56 96 HIS A N 1
ATOM 730 C CA . HIS A 1 96 ? -10.973 5.949 15.431 1.00 73.56 96 HIS A CA 1
ATOM 731 C C . HIS A 1 96 ? -12.046 5.162 16.200 1.00 73.56 96 HIS A C 1
ATOM 733 O O . HIS A 1 96 ? -13.170 5.646 16.354 1.00 73.56 96 HIS A O 1
ATOM 739 N N . SER A 1 97 ? -11.710 4.004 16.777 1.00 66.12 97 SER A N 1
ATOM 740 C CA . SER A 1 97 ? -12.628 3.225 17.625 1.00 66.12 97 SER A CA 1
ATOM 741 C C . SER A 1 97 ? -12.973 3.947 18.928 1.00 66.12 97 SER A C 1
ATOM 743 O O . SER A 1 97 ? -14.110 3.872 19.390 1.00 66.12 97 SER A O 1
ATOM 745 N N . ALA A 1 98 ? -12.031 4.708 19.493 1.00 59.28 98 ALA A N 1
ATOM 746 C CA . ALA A 1 98 ? -12.275 5.550 20.665 1.00 59.28 98 ALA A CA 1
ATOM 747 C C . ALA A 1 98 ? -13.200 6.753 20.377 1.00 59.28 98 ALA A C 1
ATOM 749 O O . ALA A 1 98 ? -13.763 7.331 21.305 1.00 59.28 98 ALA A O 1
ATOM 750 N N . ARG A 1 99 ? -13.366 7.132 19.100 1.00 55.84 99 ARG A N 1
ATOM 751 C CA . ARG A 1 99 ? -14.176 8.280 18.657 1.00 55.84 99 ARG A CA 1
ATOM 752 C C . ARG A 1 99 ? -15.555 7.906 18.116 1.00 55.84 99 ARG A C 1
ATOM 754 O O . ARG A 1 99 ? -16.410 8.786 18.035 1.00 55.84 99 ARG A O 1
ATOM 761 N N . ARG A 1 100 ? -15.806 6.641 17.756 1.00 51.66 100 ARG A N 1
ATOM 762 C CA . ARG A 1 100 ? -17.135 6.209 17.299 1.00 51.66 100 ARG A CA 1
ATOM 763 C C . ARG A 1 100 ? -18.128 6.280 18.473 1.00 51.66 100 ARG A C 1
ATOM 765 O O . ARG A 1 100 ? -17.956 5.539 19.444 1.00 51.66 100 ARG A O 1
ATOM 772 N N . PRO A 1 101 ? -19.184 7.120 18.425 1.00 50.41 101 PRO A N 1
ATOM 773 C CA . PRO A 1 101 ? -20.266 6.996 19.389 1.00 50.41 101 PRO A CA 1
ATOM 774 C C . PRO A 1 101 ? -20.826 5.579 19.266 1.00 50.41 101 PRO A C 1
ATOM 776 O O . PRO A 1 101 ? -21.096 5.116 18.158 1.00 50.41 101 PRO A O 1
ATOM 779 N N . ARG A 1 102 ? -20.964 4.871 20.395 1.00 51.44 102 ARG A N 1
ATOM 780 C CA . ARG A 1 102 ? -21.616 3.557 20.418 1.00 51.44 102 ARG A CA 1
ATOM 781 C C . ARG A 1 102 ? -22.997 3.735 19.799 1.00 51.44 102 ARG A C 1
ATOM 783 O O . ARG A 1 102 ? -23.869 4.336 20.426 1.00 51.44 102 ARG A O 1
ATOM 790 N N . SER A 1 103 ? -23.193 3.253 18.575 1.00 53.72 103 SER A N 1
ATOM 791 C CA . SER A 1 103 ? -24.515 3.185 17.972 1.00 53.72 103 SER A CA 1
ATOM 792 C C . SER A 1 103 ? -25.377 2.348 18.911 1.00 53.72 103 SER A C 1
ATOM 794 O O . SER A 1 103 ? -25.139 1.152 19.084 1.00 53.72 103 SER A O 1
ATOM 796 N N . ARG A 1 104 ? -26.326 2.997 19.595 1.00 48.81 104 ARG A N 1
ATOM 797 C CA . ARG A 1 104 ? -27.396 2.305 20.312 1.00 48.81 104 ARG A CA 1
ATOM 798 C C . ARG A 1 104 ? -28.073 1.365 19.317 1.00 48.81 104 ARG A C 1
ATOM 800 O O . ARG A 1 104 ? -28.400 1.800 18.216 1.00 48.81 104 ARG A O 1
ATOM 807 N N . SER A 1 105 ? -28.274 0.112 19.730 1.00 47.06 105 SER A N 1
ATOM 808 C CA . SER A 1 105 ? -29.206 -0.825 19.100 1.00 47.06 105 SER A CA 1
ATOM 809 C C . SER A 1 105 ? -30.459 -0.086 18.656 1.00 47.06 105 SER A C 1
ATOM 811 O O . SER A 1 105 ? -31.140 0.526 19.483 1.00 47.06 105 SER A O 1
ATOM 813 N N . VAL A 1 106 ? -30.750 -0.150 17.362 1.00 45.72 106 VAL A N 1
ATOM 814 C CA . VAL A 1 106 ? -32.111 0.054 16.886 1.00 45.72 106 VAL A CA 1
ATOM 815 C C . VAL A 1 106 ? -32.829 -1.277 17.098 1.00 45.72 106 VAL A C 1
ATOM 817 O O . VAL A 1 106 ? -32.266 -2.334 16.806 1.00 45.72 106 VAL A O 1
ATOM 820 N N . ALA A 1 107 ? -33.984 -1.169 17.751 1.00 39.09 107 ALA A N 1
ATOM 821 C CA . ALA A 1 107 ? -34.878 -2.241 18.168 1.00 39.09 107 ALA A CA 1
ATOM 822 C C . ALA A 1 107 ? -35.469 -3.031 16.994 1.00 39.09 107 ALA A C 1
ATOM 824 O O . ALA A 1 107 ? -35.538 -2.462 15.881 1.00 39.09 107 ALA A O 1
#